Protein AF-A0A455UBA3-F1 (afdb_monomer_lite)

Structure (mmCIF, N/CA/C/O backbone):
data_AF-A0A455UBA3-F1
#
_entry.id   AF-A0A455UBA3-F1
#
loop_
_atom_site.group_PDB
_atom_site.id
_atom_site.type_symbol
_atom_site.label_atom_id
_atom_site.label_alt_id
_atom_site.label_comp_id
_atom_site.label_asym_id
_atom_site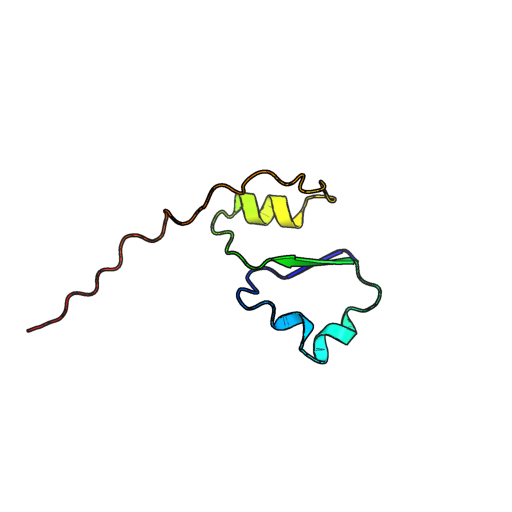.label_entity_id
_atom_site.label_seq_id
_atom_site.pdbx_PDB_ins_code
_atom_site.Cartn_x
_atom_site.Cartn_y
_atom_site.Cartn_z
_atom_site.occupancy
_atom_site.B_iso_or_equiv
_atom_site.auth_seq_id
_atom_site.auth_comp_id
_atom_site.auth_asym_id
_atom_site.auth_atom_id
_atom_site.pdbx_PDB_model_num
ATOM 1 N N . MET A 1 1 ? -10.462 10.670 3.357 1.00 92.00 1 MET A N 1
ATOM 2 C CA . MET A 1 1 ? -9.497 11.464 2.540 1.00 92.00 1 MET A CA 1
ATOM 3 C C . MET A 1 1 ? -8.999 10.613 1.381 1.00 92.00 1 MET A C 1
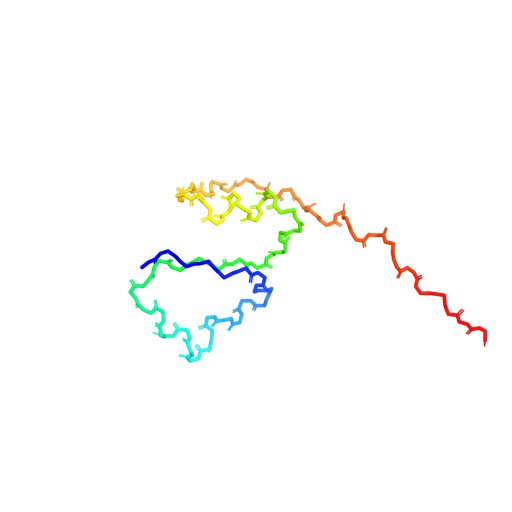ATOM 5 O O . MET A 1 1 ? -9.244 9.417 1.431 1.00 92.00 1 MET A O 1
ATOM 9 N N . LYS A 1 2 ? -8.312 11.188 0.384 1.00 91.44 2 LYS A N 1
ATOM 10 C CA . LYS A 1 2 ? -7.617 10.410 -0.655 1.00 91.44 2 LYS A CA 1
ATOM 11 C C . LYS A 1 2 ? -6.169 10.164 -0.233 1.00 91.44 2 LYS A C 1
ATOM 13 O O . LYS A 1 2 ? -5.487 11.126 0.107 1.00 91.44 2 LYS A O 1
ATOM 18 N N . ILE A 1 3 ? -5.742 8.905 -0.210 1.00 92.38 3 ILE A N 1
ATOM 19 C CA . ILE A 1 3 ? -4.422 8.469 0.256 1.00 92.38 3 ILE A CA 1
ATOM 20 C C . ILE A 1 3 ? -3.772 7.628 -0.841 1.00 92.38 3 ILE A C 1
ATOM 22 O O . ILE A 1 3 ? -4.386 6.715 -1.388 1.00 92.38 3 ILE A O 1
ATOM 26 N N . ALA A 1 4 ? -2.523 7.946 -1.152 1.00 92.44 4 ALA A N 1
ATOM 27 C CA . ALA A 1 4 ? -1.712 7.271 -2.150 1.00 92.44 4 ALA A CA 1
ATOM 28 C C . ALA A 1 4 ? -0.511 6.603 -1.471 1.00 92.44 4 ALA A C 1
ATOM 30 O O . ALA A 1 4 ? 0.219 7.278 -0.748 1.00 92.44 4 ALA A O 1
ATOM 31 N N . ILE A 1 5 ? -0.302 5.309 -1.720 1.00 90.25 5 ILE A N 1
ATOM 32 C CA . ILE A 1 5 ? 0.859 4.545 -1.240 1.00 90.25 5 ILE A CA 1
ATOM 33 C C . ILE A 1 5 ? 1.670 4.098 -2.468 1.00 90.25 5 ILE A C 1
ATOM 35 O O . ILE A 1 5 ? 1.267 3.136 -3.125 1.00 90.25 5 ILE A O 1
ATOM 39 N N . PRO A 1 6 ? 2.740 4.821 -2.848 1.00 89.00 6 PRO A N 1
ATOM 40 C CA . PRO A 1 6 ? 3.628 4.410 -3.933 1.00 89.00 6 PRO A CA 1
ATOM 41 C C . PRO A 1 6 ? 4.620 3.322 -3.489 1.00 89.00 6 PRO A C 1
ATOM 43 O O . PRO A 1 6 ? 4.843 3.131 -2.295 1.00 89.00 6 PRO A O 1
ATOM 46 N N . ASP A 1 7 ? 5.231 2.657 -4.472 1.00 86.44 7 ASP A N 1
ATOM 47 C CA . ASP A 1 7 ? 6.394 1.771 -4.315 1.00 86.44 7 ASP A CA 1
ATOM 48 C C . ASP A 1 7 ? 6.193 0.520 -3.426 1.00 86.44 7 ASP A C 1
ATOM 50 O O . ASP A 1 7 ? 7.153 -0.039 -2.893 1.00 86.44 7 ASP A O 1
ATOM 54 N N . ASP A 1 8 ? 4.962 0.011 -3.295 1.00 90.31 8 ASP A N 1
ATOM 55 C CA . ASP A 1 8 ? 4.681 -1.264 -2.612 1.00 90.31 8 ASP A CA 1
ATOM 56 C C . ASP A 1 8 ? 4.906 -2.462 -3.546 1.00 90.31 8 ASP A C 1
ATOM 58 O O . ASP A 1 8 ? 3.976 -3.174 -3.916 1.00 90.31 8 ASP A O 1
ATOM 62 N N . TYR A 1 9 ? 6.146 -2.697 -3.970 1.00 87.56 9 TYR A N 1
ATOM 63 C CA . TYR A 1 9 ? 6.477 -3.723 -4.973 1.00 87.56 9 TYR A CA 1
ATOM 64 C C . TYR A 1 9 ? 5.977 -5.139 -4.658 1.00 87.56 9 TYR A C 1
ATOM 66 O O . TYR A 1 9 ? 5.789 -5.944 -5.568 1.00 87.56 9 TYR A O 1
ATOM 74 N N . GLN A 1 10 ? 5.819 -5.464 -3.374 1.00 91.06 10 GLN A N 1
ATOM 75 C CA . GLN A 1 10 ? 5.481 -6.809 -2.905 1.00 91.06 10 GLN A CA 1
ATOM 76 C C . GLN A 1 10 ? 4.000 -6.953 -2.523 1.00 91.06 10 GLN A C 1
ATOM 78 O O . GLN A 1 10 ? 3.619 -8.014 -2.035 1.00 91.06 10 GLN A O 1
ATOM 83 N N . ASP A 1 11 ? 3.188 -5.901 -2.702 1.00 89.12 11 ASP A N 1
ATOM 84 C CA . ASP A 1 11 ? 1.790 -5.823 -2.232 1.00 89.12 11 ASP A CA 1
ATOM 85 C C . ASP A 1 11 ? 1.642 -6.238 -0.755 1.00 89.12 11 ASP A C 1
ATOM 87 O O . ASP A 1 11 ? 0.697 -6.909 -0.339 1.00 89.12 11 ASP A O 1
ATOM 91 N N . CYS A 1 12 ? 2.638 -5.886 0.061 1.00 93.44 12 CYS A N 1
ATOM 92 C CA . CYS A 1 12 ? 2.720 -6.336 1.446 1.00 93.44 12 CYS A CA 1
ATOM 93 C C . CYS A 1 12 ? 2.002 -5.382 2.395 1.00 93.44 12 CYS A C 1
ATOM 95 O O . CYS A 1 12 ? 1.595 -5.797 3.481 1.00 93.44 12 CYS A O 1
ATOM 97 N N . VAL A 1 13 ? 1.808 -4.117 2.011 1.00 93.56 13 VAL A N 1
ATOM 98 C CA . VAL A 1 13 ? 1.267 -3.094 2.916 1.00 93.56 13 VAL A CA 1
ATOM 99 C C . VAL A 1 13 ? -0.145 -3.442 3.388 1.00 93.56 13 VAL A C 1
ATOM 101 O O . VAL A 1 13 ? -0.473 -3.206 4.548 1.00 93.56 13 VAL A O 1
ATOM 104 N N . ARG A 1 14 ? -0.954 -4.089 2.541 1.00 93.62 14 ARG A N 1
ATOM 105 C CA . ARG A 1 14 ? -2.316 -4.536 2.894 1.00 93.62 14 ARG A CA 1
ATOM 106 C C . ARG A 1 14 ? -2.346 -5.613 3.976 1.00 93.62 14 ARG A C 1
ATOM 108 O O . ARG A 1 14 ? -3.374 -5.795 4.617 1.00 93.62 14 ARG A O 1
ATOM 115 N N . SER A 1 15 ? -1.247 -6.345 4.146 1.00 95.50 15 SER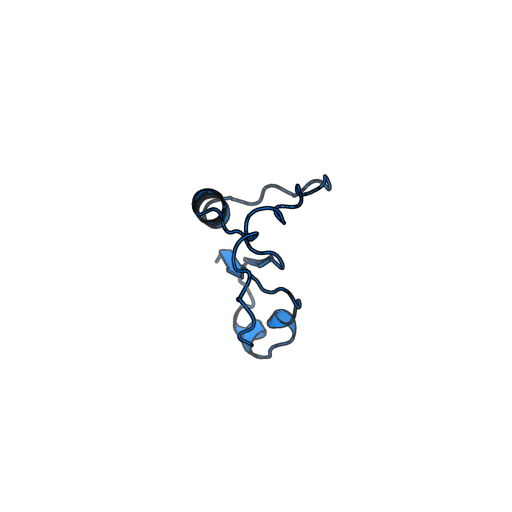 A N 1
ATOM 116 C CA . SER A 1 15 ? -1.137 -7.410 5.147 1.00 95.50 15 SER A CA 1
ATOM 117 C C . SER A 1 15 ? -0.743 -6.898 6.533 1.00 95.50 15 SER A C 1
ATOM 119 O O . SER A 1 15 ? -0.779 -7.659 7.495 1.00 95.50 15 SER A O 1
ATOM 121 N N . LEU A 1 16 ? -0.358 -5.623 6.651 1.00 96.00 16 LEU A N 1
ATOM 122 C CA . LEU A 1 16 ? 0.072 -5.039 7.916 1.00 96.00 16 LEU A CA 1
ATOM 123 C C . LEU A 1 16 ? -1.137 -4.646 8.769 1.00 96.00 16 LEU A C 1
ATOM 125 O O . LEU A 1 16 ? -2.030 -3.950 8.293 1.00 96.00 16 LEU A O 1
ATOM 129 N N . ASP A 1 17 ? -1.099 -4.953 10.068 1.00 95.69 17 ASP A N 1
ATOM 130 C CA . ASP A 1 17 ? -2.144 -4.545 11.025 1.00 95.69 17 ASP A CA 1
ATOM 131 C C . ASP A 1 17 ? -2.380 -3.024 11.040 1.00 95.69 17 ASP A C 1
ATOM 133 O O . ASP A 1 17 ? -3.490 -2.546 11.277 1.00 95.69 17 ASP A O 1
ATOM 137 N N . ALA A 1 18 ? -1.332 -2.247 10.750 1.00 94.25 18 ALA A N 1
ATOM 138 C CA . ALA A 1 18 ? -1.396 -0.793 10.662 1.00 94.25 18 ALA A CA 1
ATOM 139 C C . ALA A 1 18 ? -2.284 -0.290 9.509 1.00 94.25 18 ALA A C 1
ATOM 141 O O . ALA A 1 18 ? -2.799 0.824 9.594 1.00 94.25 18 ALA A O 1
ATOM 142 N N . PHE A 1 19 ? -2.503 -1.093 8.462 1.00 95.62 19 PHE A N 1
ATOM 143 C CA . PHE A 1 19 ? -3.351 -0.716 7.331 1.00 95.62 19 PHE A CA 1
ATOM 144 C C . PHE A 1 19 ? -4.804 -0.469 7.755 1.00 95.62 19 PHE A C 1
ATOM 146 O O . PHE A 1 19 ? -5.464 0.416 7.212 1.00 95.62 19 PHE A O 1
ATOM 153 N N . ASN A 1 20 ? -5.268 -1.155 8.805 1.00 95.12 20 ASN A N 1
ATOM 154 C CA . ASN A 1 20 ? -6.612 -0.977 9.363 1.00 95.12 20 ASN A CA 1
ATOM 155 C C . ASN A 1 20 ? -6.851 0.441 9.907 1.00 95.12 20 ASN A C 1
ATOM 157 O O . ASN A 1 20 ? -7.987 0.894 9.994 1.00 95.12 20 ASN A O 1
ATOM 161 N N . GLN A 1 21 ? -5.794 1.194 10.229 1.00 96.19 21 GLN A N 1
ATOM 162 C CA . GLN A 1 21 ? -5.938 2.591 10.655 1.00 96.19 21 GLN A CA 1
ATOM 163 C C . GLN A 1 21 ? -6.397 3.518 9.518 1.00 96.19 21 GLN A C 1
ATOM 165 O O . GLN A 1 21 ? -6.788 4.653 9.777 1.00 96.19 21 GLN A O 1
ATOM 170 N N . LEU A 1 22 ? -6.347 3.053 8.265 1.00 94.94 22 LEU A N 1
ATOM 171 C CA . LEU A 1 22 ? -6.780 3.799 7.084 1.00 94.94 22 LEU A CA 1
ATOM 172 C C . LEU A 1 22 ? -8.247 3.524 6.707 1.00 94.94 22 LEU A C 1
ATOM 174 O O . LEU A 1 22 ? -8.713 4.019 5.677 1.00 94.94 22 LEU A O 1
ATOM 178 N N . GLU A 1 23 ? -8.991 2.762 7.516 1.00 93.69 23 GLU A N 1
ATOM 179 C CA . GLU A 1 23 ? -10.417 2.509 7.288 1.00 93.69 23 GLU A CA 1
ATOM 180 C C . GLU A 1 23 ? -11.220 3.815 7.157 1.00 93.69 23 GLU A C 1
ATOM 182 O O . GLU A 1 23 ? -11.031 4.783 7.892 1.00 93.69 23 GLU A O 1
ATOM 187 N N . GLY A 1 24 ? -12.126 3.862 6.177 1.00 94.75 24 GLY A N 1
ATOM 188 C CA . GLY A 1 24 ? -12.909 5.064 5.863 1.00 94.75 24 GLY A CA 1
ATOM 189 C C . GLY A 1 24 ? -12.182 6.097 4.988 1.00 94.75 24 GLY A C 1
ATOM 190 O O . GLY A 1 24 ? -12.765 7.130 4.640 1.00 94.75 24 GLY A O 1
ATOM 191 N N . HIS A 1 25 ? -10.939 5.829 4.577 1.00 95.00 25 HIS A N 1
ATOM 192 C CA . HIS A 1 25 ? -10.217 6.620 3.581 1.00 95.00 25 HIS A CA 1
ATOM 193 C C . HIS A 1 25 ? -10.226 5.937 2.201 1.00 95.00 25 HIS A C 1
ATOM 195 O O . HIS A 1 25 ? -10.303 4.720 2.080 1.00 95.00 25 HIS A O 1
ATOM 201 N N . ASP A 1 26 ? -10.159 6.743 1.142 1.00 91.81 26 ASP A N 1
ATOM 202 C CA . ASP A 1 26 ? -10.029 6.293 -0.247 1.00 91.81 26 ASP A CA 1
ATOM 203 C C . ASP A 1 26 ? -8.536 6.069 -0.525 1.00 91.81 26 ASP A C 1
ATOM 205 O O . ASP A 1 26 ? -7.798 7.034 -0.753 1.00 91.81 26 ASP A O 1
ATOM 209 N N . VAL A 1 27 ? -8.080 4.821 -0.383 1.00 93.94 27 VAL A N 1
ATOM 210 C CA . VAL A 1 27 ? -6.664 4.428 -0.456 1.00 93.94 27 VAL A CA 1
ATOM 211 C C . VAL A 1 27 ? -6.363 3.769 -1.800 1.00 93.94 27 VAL A C 1
ATOM 213 O O . VAL A 1 27 ? -7.042 2.827 -2.203 1.00 93.94 27 VAL A O 1
ATOM 216 N N . THR A 1 28 ? -5.314 4.221 -2.488 1.00 92.25 28 THR A N 1
ATOM 217 C CA . THR A 1 28 ? -4.786 3.572 -3.698 1.00 92.25 28 THR A CA 1
ATOM 218 C C . THR A 1 28 ? -3.316 3.205 -3.509 1.00 92.25 28 THR A C 1
ATOM 220 O O . THR A 1 28 ? -2.515 4.049 -3.108 1.00 92.25 28 THR A O 1
ATOM 223 N N . ILE A 1 29 ? -2.971 1.952 -3.807 1.00 90.75 29 ILE A N 1
ATOM 224 C CA . ILE A 1 29 ? -1.627 1.380 -3.641 1.00 90.75 29 ILE A CA 1
ATOM 225 C C . ILE A 1 29 ? -1.036 1.100 -5.022 1.00 90.75 29 ILE A C 1
ATOM 227 O O . ILE A 1 29 ? -1.738 0.585 -5.894 1.00 90.75 29 ILE A O 1
ATOM 231 N N . TYR A 1 30 ? 0.234 1.444 -5.212 1.00 86.81 30 TYR A N 1
ATOM 232 C CA . TYR A 1 30 ? 0.971 1.255 -6.458 1.00 86.81 30 TYR A CA 1
ATOM 233 C C . TYR A 1 30 ? 2.188 0.373 -6.204 1.00 86.81 30 TYR A C 1
ATOM 235 O O . TYR A 1 30 ? 2.897 0.563 -5.221 1.00 86.81 30 TYR A O 1
ATOM 243 N N . HIS A 1 31 ? 2.431 -0.567 -7.114 1.00 86.44 31 HIS A N 1
ATOM 244 C CA . HIS A 1 31 ? 3.473 -1.590 -6.988 1.00 86.44 31 HIS A CA 1
ATOM 245 C C . HIS A 1 31 ? 4.690 -1.328 -7.885 1.00 86.44 31 HIS A C 1
ATOM 247 O O . HIS A 1 31 ? 5.548 -2.194 -8.013 1.00 86.44 31 HIS A O 1
ATOM 253 N N . ASP A 1 32 ? 4.750 -0.174 -8.551 1.00 77.25 32 ASP A N 1
ATOM 254 C CA . ASP A 1 32 ? 5.821 0.175 -9.485 1.00 77.25 32 ASP A CA 1
ATOM 255 C C . ASP A 1 32 ? 6.365 1.575 -9.188 1.00 77.25 32 ASP A C 1
ATOM 257 O O . ASP A 1 32 ? 5.651 2.428 -8.652 1.00 77.25 32 ASP A O 1
ATOM 261 N N . THR A 1 33 ? 7.626 1.796 -9.557 1.00 68.44 33 THR A N 1
ATOM 262 C C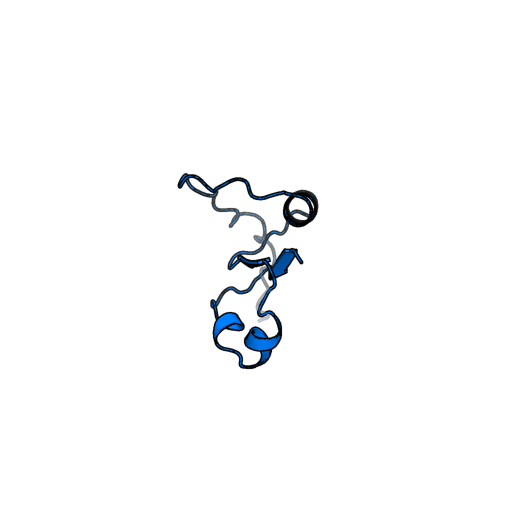A . THR A 1 33 ? 8.346 3.045 -9.294 1.00 68.44 33 THR A CA 1
ATOM 263 C C . THR A 1 33 ? 8.037 4.088 -10.347 1.00 68.44 33 THR A C 1
ATOM 265 O O . THR A 1 33 ? 8.381 3.928 -11.520 1.00 68.44 33 THR A O 1
ATOM 268 N N . LEU A 1 34 ? 7.498 5.223 -9.915 1.00 68.38 34 LEU A N 1
ATOM 269 C CA . LEU A 1 34 ? 7.460 6.427 -10.738 1.00 68.38 34 LEU A CA 1
ATOM 270 C C . LEU A 1 34 ? 8.713 7.259 -10.455 1.00 68.38 34 LEU A C 1
ATOM 272 O O . LEU A 1 34 ? 8.819 7.918 -9.426 1.00 68.38 34 LEU A O 1
ATOM 276 N N . THR A 1 35 ? 9.675 7.236 -11.377 1.00 67.69 35 THR A N 1
ATOM 277 C CA . THR A 1 35 ? 10.928 8.006 -11.260 1.00 67.69 35 THR A CA 1
ATOM 278 C C . THR A 1 35 ? 10.820 9.430 -11.807 1.00 67.69 35 THR A C 1
ATOM 280 O O . THR A 1 35 ? 11.669 10.272 -11.519 1.00 67.69 35 THR A O 1
ATOM 283 N N . ASP A 1 36 ? 9.774 9.721 -12.582 1.00 76.62 36 ASP A N 1
ATOM 284 C CA . ASP A 1 36 ? 9.515 11.055 -13.115 1.00 76.62 36 ASP A CA 1
ATOM 285 C C . ASP A 1 36 ? 8.728 11.913 -12.113 1.00 76.62 36 ASP A C 1
ATOM 287 O O . ASP A 1 36 ? 7.613 11.583 -11.704 1.00 76.62 36 ASP A O 1
ATOM 291 N N . LEU A 1 37 ? 9.300 13.062 -11.745 1.00 74.50 37 LEU A N 1
ATOM 292 C CA . LEU A 1 37 ? 8.727 13.973 -10.752 1.00 74.50 37 LEU A CA 1
ATOM 293 C C . LEU A 1 37 ? 7.414 14.605 -11.239 1.00 74.50 37 LEU A C 1
ATOM 295 O O . LEU A 1 37 ? 6.521 14.881 -10.434 1.00 74.50 37 LEU A O 1
ATOM 299 N N . ASN A 1 38 ? 7.258 14.785 -12.556 1.00 73.94 38 ASN A N 1
ATOM 300 C CA . ASN A 1 38 ? 5.997 15.245 -13.134 1.00 73.94 38 ASN A CA 1
ATOM 301 C C . ASN A 1 38 ? 4.924 14.155 -13.070 1.00 73.94 38 ASN A C 1
ATOM 303 O O . ASN A 1 38 ? 3.790 14.456 -12.699 1.00 73.94 38 ASN A O 1
ATOM 307 N N . ALA A 1 39 ? 5.272 12.899 -13.360 1.00 70.06 39 ALA A N 1
ATOM 308 C CA . ALA A 1 39 ? 4.384 11.755 -13.183 1.00 70.06 39 ALA A CA 1
ATOM 309 C C . ALA A 1 39 ? 3.941 11.609 -11.720 1.00 70.06 39 ALA A C 1
ATOM 311 O O . ALA A 1 39 ? 2.750 11.435 -11.466 1.00 70.06 39 ALA A O 1
ATOM 312 N N . LEU A 1 40 ? 4.858 11.782 -10.762 1.00 72.88 40 LEU A N 1
ATOM 313 C CA . LEU A 1 40 ? 4.558 11.729 -9.329 1.00 72.88 40 LEU A CA 1
ATOM 314 C C . LEU A 1 40 ? 3.636 12.878 -8.876 1.00 72.88 40 LEU A C 1
ATOM 316 O O . LEU A 1 40 ? 2.664 12.661 -8.149 1.00 72.88 40 LEU A O 1
ATOM 320 N N . SER A 1 41 ? 3.902 14.101 -9.341 1.00 73.44 41 SER A N 1
ATOM 321 C CA . SER A 1 41 ? 3.088 15.287 -9.039 1.00 73.44 41 SER A CA 1
ATOM 322 C C . SER A 1 41 ? 1.683 15.195 -9.651 1.00 73.44 41 SER A C 1
ATOM 324 O O . SER A 1 41 ? 0.676 15.414 -8.972 1.00 73.44 41 SER A O 1
ATOM 326 N N . ALA A 1 42 ? 1.590 14.787 -10.920 1.00 71.56 42 ALA A N 1
ATOM 327 C CA . ALA A 1 42 ? 0.319 14.572 -11.604 1.00 71.56 42 ALA A CA 1
ATOM 328 C C . ALA A 1 42 ? -0.487 13.423 -10.980 1.00 71.56 42 ALA A C 1
ATOM 330 O O . ALA A 1 42 ? -1.716 13.491 -10.942 1.00 71.56 42 ALA A O 1
ATOM 331 N N . PHE A 1 43 ? 0.192 12.390 -10.474 1.00 63.62 43 PHE A N 1
ATOM 332 C CA . PHE A 1 43 ? -0.419 11.285 -9.745 1.00 63.62 43 PHE A CA 1
ATOM 333 C C . PHE A 1 43 ? -1.073 11.761 -8.440 1.00 63.62 43 PHE A C 1
ATOM 335 O O . PHE A 1 43 ? -2.270 11.550 -8.246 1.00 63.62 43 PHE A O 1
ATOM 342 N N . SER A 1 44 ? -0.329 12.489 -7.604 1.00 61.66 44 SER A N 1
ATOM 343 C CA . SER A 1 44 ? -0.846 13.062 -6.353 1.00 61.66 44 SER A CA 1
ATOM 344 C C . SER A 1 44 ? -2.045 14.009 -6.580 1.00 61.66 44 SER A C 1
ATOM 346 O O . SER A 1 44 ? -2.915 14.150 -5.720 1.00 61.66 44 SER A O 1
ATOM 348 N N . GLY A 1 45 ? -2.146 14.618 -7.771 1.00 60.28 45 GLY A N 1
ATOM 349 C CA . GLY A 1 45 ? -3.201 15.570 -8.139 1.00 60.28 45 GLY A CA 1
ATOM 350 C C . GLY A 1 45 ? -4.406 15.029 -8.930 1.00 60.28 45 GLY A C 1
ATOM 351 O O . GLY A 1 45 ? -5.368 15.777 -9.134 1.00 60.28 45 GLY A O 1
ATOM 352 N N . ARG A 1 46 ? -4.415 13.775 -9.413 1.00 54.03 46 ARG A N 1
ATOM 353 C CA . ARG A 1 46 ? -5.483 13.281 -10.312 1.00 54.03 46 ARG A CA 1
ATOM 354 C C . ARG A 1 46 ? -6.672 12.674 -9.556 1.00 54.03 46 ARG A C 1
ATOM 356 O O . ARG A 1 46 ? -6.578 11.627 -8.924 1.00 54.03 46 ARG A O 1
ATOM 363 N N . ARG A 1 47 ? -7.857 13.288 -9.711 1.00 46.81 47 ARG A N 1
ATOM 364 C CA . ARG A 1 47 ? -9.148 12.614 -9.470 1.00 46.81 47 ARG A CA 1
ATOM 365 C C . ARG A 1 47 ? -9.261 11.436 -10.441 1.00 46.81 47 ARG A C 1
ATOM 367 O O . ARG A 1 47 ? -9.152 11.652 -11.643 1.00 46.81 47 ARG A O 1
ATOM 374 N N . GLY A 1 48 ? -9.458 10.238 -9.886 1.00 45.44 48 GLY A N 1
ATOM 375 C CA . GLY A 1 48 ? -9.499 8.943 -10.567 1.00 45.44 48 GLY A CA 1
ATOM 376 C C . GLY A 1 48 ? -9.972 8.989 -12.018 1.00 45.44 48 GLY A C 1
ATOM 377 O O . GLY A 1 48 ? -11.148 9.210 -12.296 1.00 45.44 48 GLY A O 1
ATOM 378 N N . VAL A 1 49 ? -9.037 8.741 -12.929 1.00 41.62 49 VAL A N 1
ATOM 379 C CA . VAL A 1 49 ? -9.340 8.250 -14.269 1.00 41.62 49 VAL A CA 1
ATOM 380 C C . VAL A 1 49 ? -9.247 6.736 -14.153 1.00 41.62 49 VAL A C 1
ATOM 382 O O . VAL A 1 49 ? -8.195 6.228 -13.770 1.00 41.62 49 VAL A O 1
ATOM 385 N N . SER A 1 50 ? -10.355 6.032 -14.404 1.00 37.75 50 SER A N 1
ATOM 386 C CA . SER A 1 50 ? -10.330 4.574 -14.554 1.00 37.75 50 SER A CA 1
ATOM 387 C C . SER A 1 50 ? -9.239 4.219 -15.554 1.00 37.75 50 SER A C 1
ATOM 389 O O . SER A 1 50 ? -9.281 4.677 -16.696 1.00 37.75 50 SER A O 1
ATOM 391 N N . ALA A 1 51 ? -8.264 3.432 -15.106 1.00 43.62 51 ALA A N 1
ATOM 392 C CA . ALA A 1 51 ? -7.354 2.741 -15.994 1.00 43.62 51 ALA A CA 1
ATOM 393 C C . ALA A 1 51 ? -8.182 1.694 -16.746 1.00 43.62 51 ALA A C 1
ATOM 395 O O . ALA A 1 51 ? -8.380 0.577 -16.275 1.00 43.62 51 ALA A O 1
ATOM 396 N N . ASP A 1 52 ? -8.728 2.101 -17.891 1.00 39.22 52 ASP A N 1
ATOM 397 C CA . ASP A 1 52 ? -8.987 1.169 -18.976 1.00 39.22 52 ASP A CA 1
ATOM 398 C C . ASP A 1 52 ? -7.685 0.399 -19.228 1.00 39.22 52 ASP A C 1
ATOM 400 O O . ASP A 1 52 ? -6.599 0.977 -19.340 1.00 39.22 52 ASP A O 1
ATOM 404 N N . SER A 1 53 ? -7.810 -0.920 -19.198 1.00 49.12 53 SER A N 1
ATOM 405 C CA . SER A 1 53 ? -6.764 -1.902 -19.411 1.00 49.12 53 SER A CA 1
ATOM 406 C C . SER A 1 53 ? -6.086 -1.687 -20.763 1.00 49.12 53 SER A C 1
ATOM 408 O O . SER A 1 53 ? -6.499 -2.233 -21.781 1.00 49.12 53 SER A O 1
ATOM 410 N N . GLY A 1 54 ? -5.009 -0.913 -20.771 1.00 38.06 54 GLY A N 1
ATOM 411 C CA . GLY A 1 54 ? -4.189 -0.698 -21.951 1.00 38.06 54 GLY A CA 1
ATOM 412 C C . GLY A 1 54 ? -2.768 -0.387 -21.533 1.00 38.06 54 GLY A C 1
ATOM 413 O O . GLY A 1 54 ? -2.439 0.769 -21.306 1.00 38.06 54 GLY A O 1
ATOM 414 N N . THR A 1 55 ? -1.965 -1.443 -21.392 1.00 39.56 55 THR A N 1
ATOM 415 C CA . THR A 1 55 ? -0.495 -1.453 -21.427 1.00 39.56 55 THR A CA 1
ATOM 416 C C . THR A 1 55 ? 0.170 -0.183 -20.895 1.00 39.56 55 THR A C 1
ATOM 418 O O . THR A 1 55 ? 0.434 0.759 -21.642 1.00 39.56 55 THR A O 1
ATOM 421 N N . HIS A 1 56 ? 0.508 -0.184 -19.604 1.00 39.56 56 HIS A N 1
ATOM 422 C CA . HIS A 1 56 ? 1.461 0.788 -19.080 1.00 39.56 56 HIS A CA 1
ATOM 423 C C . HIS A 1 56 ? 2.795 0.565 -19.817 1.00 39.56 56 HIS A C 1
ATOM 425 O O . HIS A 1 56 ? 3.293 -0.566 -19.799 1.00 39.56 56 HIS A O 1
ATOM 431 N N . PRO A 1 57 ? 3.335 1.557 -20.551 1.00 40.19 57 PRO A N 1
ATOM 432 C CA . PRO A 1 57 ? 4.607 1.384 -21.228 1.00 40.19 57 PRO A CA 1
ATOM 433 C C . PRO A 1 57 ? 5.662 1.098 -20.163 1.00 40.19 57 PRO A C 1
ATOM 435 O O . PRO A 1 57 ? 5.837 1.872 -19.229 1.00 40.19 57 PRO A O 1
ATOM 438 N N . ASP A 1 58 ? 6.310 -0.053 -20.297 1.00 42.22 58 ASP A N 1
ATOM 439 C CA . ASP A 1 58 ? 7.343 -0.539 -19.394 1.00 42.22 58 ASP A CA 1
ATOM 440 C C . ASP A 1 58 ? 8.453 0.526 -19.265 1.00 42.22 58 ASP A C 1
ATOM 442 O O . ASP A 1 58 ? 9.291 0.694 -20.155 1.00 42.22 58 ASP A O 1
ATOM 446 N N . HIS A 1 59 ? 8.436 1.292 -18.169 1.00 46.59 59 HIS A N 1
ATOM 447 C CA . HIS A 1 59 ? 9.404 2.355 -17.885 1.00 46.59 59 HIS A CA 1
ATOM 448 C C . HIS A 1 59 ? 10.772 1.797 -17.429 1.00 46.59 59 HIS A C 1
ATOM 450 O O . HIS A 1 59 ? 11.657 2.567 -17.051 1.00 46.59 59 HIS A O 1
ATOM 456 N N . ARG A 1 60 ? 11.015 0.477 -17.549 1.00 47.50 60 ARG A N 1
ATOM 457 C CA . ARG A 1 60 ? 12.280 -0.240 -17.250 1.00 47.50 60 ARG A CA 1
ATOM 458 C C . ARG A 1 60 ? 13.535 0.211 -18.023 1.00 47.50 60 ARG A C 1
ATOM 460 O O . ARG A 1 60 ? 14.557 -0.471 -17.982 1.00 47.50 60 ARG A O 1
ATOM 467 N N . ARG A 1 61 ? 13.537 1.354 -18.712 1.00 47.53 61 ARG A N 1
ATOM 468 C CA . ARG A 1 61 ? 14.729 1.903 -19.384 1.00 47.53 61 ARG A CA 1
ATOM 469 C C . ARG A 1 61 ? 15.096 3.296 -18.878 1.00 47.53 61 ARG A C 1
ATOM 471 O O . ARG A 1 61 ? 15.035 4.255 -19.636 1.00 47.53 61 ARG A O 1
ATOM 478 N N . ALA A 1 62 ? 15.541 3.401 -17.625 1.00 43.00 62 ALA A N 1
ATOM 479 C CA . ALA A 1 62 ? 16.306 4.574 -17.172 1.00 43.00 62 ALA A CA 1
ATOM 480 C C . ALA A 1 62 ? 17.254 4.334 -15.976 1.00 43.00 62 ALA A C 1
ATOM 4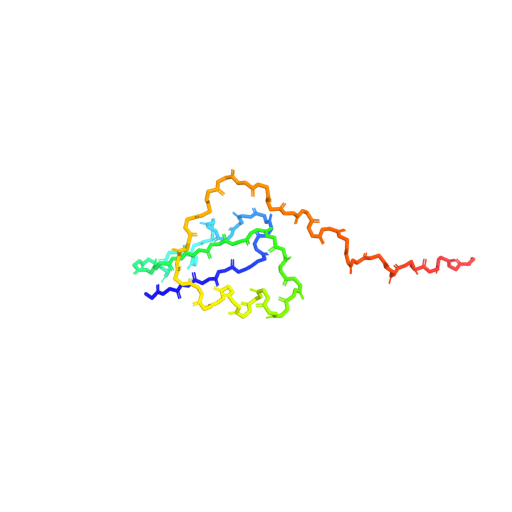82 O O . ALA A 1 62 ? 17.700 5.293 -15.360 1.00 43.00 62 ALA A O 1
ATOM 483 N N . VAL A 1 63 ? 17.619 3.089 -15.650 1.00 43.69 63 VAL A N 1
ATOM 484 C CA . VAL A 1 63 ? 18.712 2.795 -14.695 1.00 43.69 63 VAL A CA 1
ATOM 485 C C . VAL A 1 63 ? 19.693 1.795 -15.302 1.00 43.69 63 VAL A C 1
ATOM 487 O O . VAL A 1 63 ? 19.919 0.701 -14.803 1.00 43.69 63 VAL A O 1
ATOM 490 N N . GLY A 1 64 ? 20.262 2.171 -16.446 1.00 45.81 64 GLY A N 1
ATOM 491 C CA . GLY A 1 64 ? 21.433 1.520 -17.021 1.00 45.81 64 GLY A CA 1
ATOM 492 C C . GLY A 1 64 ? 22.628 2.461 -16.946 1.00 45.81 64 GLY A C 1
ATOM 493 O O . GLY A 1 64 ? 22.848 3.189 -17.903 1.00 45.81 64 GLY A O 1
ATOM 494 N N . ALA A 1 65 ? 23.342 2.475 -15.814 1.00 45.72 65 ALA A N 1
ATOM 495 C CA . ALA A 1 65 ? 24.756 2.869 -15.688 1.00 45.72 65 ALA A C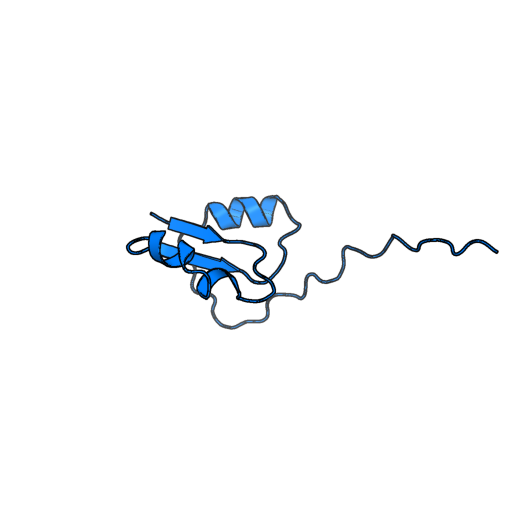A 1
ATOM 496 C C . ALA A 1 65 ? 25.175 2.888 -14.206 1.00 45.72 65 ALA A C 1
ATOM 498 O O . ALA A 1 65 ? 25.254 3.944 -13.594 1.00 45.72 65 ALA A O 1
ATOM 499 N N . LEU A 1 66 ? 25.446 1.719 -13.628 1.00 42.59 66 LEU A N 1
ATOM 500 C CA . LEU A 1 66 ? 26.330 1.573 -12.463 1.00 42.59 66 LEU A CA 1
ATOM 501 C C . LEU A 1 66 ? 26.910 0.153 -12.498 1.00 42.59 66 LEU A C 1
ATOM 503 O O . LEU A 1 66 ? 26.657 -0.693 -11.649 1.00 42.59 66 LEU A O 1
ATOM 507 N N . THR A 1 67 ? 27.668 -0.124 -13.559 1.00 45.66 67 THR A N 1
ATOM 508 C CA . THR A 1 67 ? 28.673 -1.190 -13.556 1.00 45.66 67 THR A CA 1
ATOM 509 C C . THR A 1 67 ? 29.698 -0.864 -12.473 1.00 45.66 67 THR A C 1
ATOM 511 O O . THR A 1 67 ? 30.438 0.112 -12.601 1.00 45.66 67 THR A O 1
ATOM 514 N N . GLN A 1 68 ? 29.732 -1.656 -11.404 1.00 50.38 68 GLN A N 1
ATOM 515 C CA . GLN A 1 68 ? 30.866 -1.680 -10.482 1.00 50.38 68 GLN A CA 1
ATOM 516 C C . GLN A 1 68 ? 32.055 -2.352 -11.192 1.00 50.38 68 GLN A C 1
ATOM 518 O O . GLN A 1 68 ? 31.853 -3.397 -11.812 1.00 50.38 68 GLN A O 1
ATOM 523 N N . PRO A 1 69 ? 33.278 -1.795 -11.148 1.00 51.69 69 PRO A N 1
ATOM 524 C CA . PRO A 1 69 ? 34.455 -2.518 -11.605 1.00 51.69 69 PRO A CA 1
ATOM 525 C C . PRO A 1 69 ? 34.903 -3.488 -10.505 1.00 51.69 69 PRO A C 1
ATOM 527 O O . PRO A 1 69 ? 35.317 -3.060 -9.426 1.00 51.69 69 PRO A O 1
ATOM 530 N N . GLU A 1 70 ? 34.835 -4.793 -10.775 1.00 52.25 70 GLU A N 1
ATOM 531 C CA . GLU A 1 70 ? 35.561 -5.774 -9.968 1.00 52.25 70 GLU A CA 1
ATOM 532 C C . GLU A 1 70 ? 37.063 -5.507 -10.120 1.00 52.25 70 GLU A C 1
ATOM 534 O O . GLU A 1 70 ? 37.603 -5.425 -11.226 1.00 52.25 70 GLU A O 1
ATOM 539 N N . SER A 1 71 ? 37.710 -5.269 -8.982 1.00 53.38 71 SER A N 1
ATOM 540 C CA . SER A 1 71 ? 39.152 -5.071 -8.870 1.00 53.38 71 SER A CA 1
ATOM 541 C C . SER A 1 71 ? 39.842 -6.433 -8.778 1.00 53.38 71 SER A C 1
ATOM 543 O O . SER A 1 71 ? 39.287 -7.360 -8.195 1.00 53.38 71 SER A O 1
ATOM 545 N N . HIS A 1 72 ? 41.015 -6.506 -9.406 1.00 49.78 72 HIS A N 1
ATOM 546 C CA . HIS A 1 72 ? 41.884 -7.672 -9.598 1.00 49.78 72 HIS A CA 1
ATOM 547 C C . HIS A 1 72 ? 42.232 -8.434 -8.311 1.00 49.78 72 HIS A C 1
ATOM 549 O O . HIS A 1 72 ? 42.446 -7.760 -7.277 1.00 49.78 72 HIS A O 1
#

pLDDT: mean 70.34, std 21.45, range [37.75, 96.19]

Sequence (72 aa):
MKIAIPDDYQDCVRSLDAFNQLEGHDVTIYHDTLTDLNALSAFSGRRGVSADSGTHPDHRRAVGALTQPESH

Organism: NCBI:txid115553

Secondary structure (DSSP, 8-state):
-EEEE---TTS-GGGSGGGGGGTTSEEEE--S----HHHHHHHHH-------S--------S----------

Radius of gyration: 16.62 Å; chains: 1; bounding box: 55×23×33 Å

Foldseek 3Di:
DEEEAEQQQPVCPVVDPCVVVCPPYNYDYYNDDDPDPVVVVVVVVDDDDPPPPDDDPPPPPDPPDDPDDDDD